Protein AF-A0A7C3ZHP3-F1 (afdb_monomer)

pLDDT: mean 88.26, std 9.59, range [58.72, 97.69]

Radius of gyration: 13.08 Å; Cα contacts (8 Å, |Δi|>4): 209; chains: 1; bounding box: 28×30×35 Å

Mean predicted aligned error: 4.43 Å

Foldseek 3Di:
DFAAEEEDEPPPVLVVFVVLVVPDPPHPAYEYEYAQVCLVVCPPPDPRYHYDHFHPVDALVVRLVSLLVRCPPPGDLEYEYEYSDDDPSNVSSNVSSCVVSNRHYWYWTQDPVGDIDTD

Nearest PDB structures (foldseek):
  8q3y-assembly1_B  TM=6.735E-01  e=1.614E-03  Thermoanaerobacter brockii subsp. finnii Ako-1
  8q41-assembly1_A  TM=5.839E-01  e=6.267E-03  Thermoanaerobacter brockii subsp. finnii Ako-1
  1yo6-assembly3_F  TM=5.600E-01  e=4.175E-01  Caenorhabditis elegans
  5dou-assembly1_A  TM=4.437E-01  e=1.100E+00  Homo sapiens
  5dou-assembly2_D  TM=4.440E-01  e=1.100E+00  Homo sapiens

Secondary structure (DSSP, 8-state):
-EEEEEE--S-GGGHHHHHHHHTSTTEEEEEEEEEHHHHGGGTTS-TTEEEEEE-TTS-HHHHHHHHHHHHTTTS-SEEEEE-SSS-HHHHHHHHHHHHHTT-EEEEEEE-TTSSEEE-

Structure (mmCIF, N/CA/C/O backbone):
data_AF-A0A7C3ZHP3-F1
#
_entry.id   AF-A0A7C3ZHP3-F1
#
loop_
_atom_site.group_PDB
_atom_site.id
_atom_site.type_symbol
_atom_site.label_atom_id
_atom_site.label_alt_id
_atom_site.label_comp_id
_atom_site.label_asym_id
_atom_site.label_entity_id
_atom_site.label_seq_id
_atom_site.pdbx_PDB_ins_code
_atom_site.Cartn_x
_atom_site.Cartn_y
_atom_site.Cartn_z
_atom_site.occupancy
_atom_site.B_iso_or_equiv
_atom_site.auth_seq_id
_atom_site.auth_comp_id
_atom_site.auth_asym_id
_atom_site.auth_atom_id
_atom_site.pdbx_PDB_model_num
ATOM 1 N N . MET A 1 1 ? -17.366 -4.506 -8.755 1.00 62.94 1 MET A N 1
ATOM 2 C CA . MET A 1 1 ? -16.046 -3.925 -9.082 1.00 62.94 1 MET A CA 1
ATOM 3 C C . MET A 1 1 ? -15.311 -3.711 -7.773 1.00 62.94 1 MET A C 1
ATOM 5 O O . MET A 1 1 ? -15.972 -3.391 -6.792 1.00 62.94 1 MET A O 1
ATOM 9 N N . ALA A 1 2 ? -14.014 -3.999 -7.732 1.00 86.50 2 ALA A N 1
ATOM 10 C CA . ALA A 1 2 ? -13.218 -3.974 -6.501 1.00 86.50 2 ALA A CA 1
ATOM 11 C C . ALA A 1 2 ? -12.333 -2.726 -6.456 1.00 86.50 2 ALA A C 1
ATOM 13 O O . ALA A 1 2 ? -12.109 -2.109 -7.495 1.00 86.50 2 ALA A O 1
ATOM 14 N N . ASP A 1 3 ? -11.824 -2.362 -5.285 1.00 95.12 3 ASP A N 1
ATOM 15 C CA . ASP A 1 3 ? -10.803 -1.319 -5.180 1.00 95.12 3 ASP A CA 1
ATOM 16 C C . ASP A 1 3 ? -9.394 -1.910 -5.345 1.00 95.12 3 ASP A C 1
ATOM 18 O O . ASP A 1 3 ? -9.167 -3.091 -5.069 1.00 95.12 3 ASP A O 1
ATOM 22 N N . LEU A 1 4 ? -8.444 -1.086 -5.788 1.00 95.50 4 LEU A N 1
ATOM 23 C CA . LEU A 1 4 ? -7.019 -1.416 -5.875 1.00 95.50 4 LEU A CA 1
ATOM 24 C C . LEU A 1 4 ? -6.231 -0.584 -4.865 1.00 95.50 4 LEU A C 1
ATOM 26 O O . LEU A 1 4 ? -6.416 0.629 -4.789 1.00 95.50 4 LEU A O 1
ATOM 30 N N . VAL A 1 5 ? -5.282 -1.207 -4.170 1.00 96.31 5 VAL A N 1
ATOM 31 C CA . VAL A 1 5 ? -4.261 -0.508 -3.382 1.00 96.31 5 VAL A CA 1
ATOM 32 C C . VAL A 1 5 ? -2.878 -0.915 -3.879 1.00 96.31 5 VAL A C 1
ATOM 34 O O . VAL A 1 5 ? -2.559 -2.101 -3.962 1.00 96.31 5 VAL A O 1
ATOM 37 N N . ALA A 1 6 ? -2.036 0.055 -4.221 1.00 93.94 6 ALA A N 1
ATOM 38 C CA . ALA A 1 6 ? -0.683 -0.226 -4.693 1.00 93.94 6 ALA A CA 1
ATOM 39 C C . ALA A 1 6 ? 0.298 0.870 -4.277 1.00 93.94 6 ALA A C 1
ATOM 41 O O . ALA A 1 6 ? -0.090 2.020 -4.080 1.00 93.94 6 ALA A O 1
ATOM 42 N N . PHE A 1 7 ? 1.579 0.520 -4.170 1.00 90.88 7 PHE A N 1
ATOM 43 C CA . PHE A 1 7 ? 2.639 1.512 -3.997 1.00 90.88 7 PHE A CA 1
ATOM 44 C C . PHE A 1 7 ? 3.133 2.028 -5.340 1.00 90.88 7 PHE A C 1
ATOM 46 O O . PHE A 1 7 ? 3.256 1.263 -6.288 1.00 90.88 7 PHE A O 1
ATOM 53 N N . LEU A 1 8 ? 3.496 3.305 -5.388 1.00 87.56 8 LEU A N 1
ATOM 54 C CA . LEU A 1 8 ? 4.275 3.935 -6.445 1.00 87.56 8 LEU A CA 1
ATOM 55 C C . LEU A 1 8 ? 5.529 4.539 -5.804 1.00 87.56 8 LEU A C 1
ATOM 57 O O . LEU A 1 8 ? 5.519 5.677 -5.332 1.00 87.56 8 LEU A O 1
ATOM 61 N N . SER A 1 9 ? 6.607 3.759 -5.770 1.00 81.62 9 SER A N 1
ATOM 62 C CA . SER A 1 9 ? 7.881 4.183 -5.179 1.00 81.62 9 SER A CA 1
ATOM 63 C C . SER A 1 9 ? 8.882 4.636 -6.256 1.00 81.62 9 SER A C 1
ATOM 65 O O . SER A 1 9 ? 8.563 4.751 -7.443 1.00 81.62 9 SER A O 1
ATOM 67 N N . SER A 1 10 ? 10.119 4.927 -5.858 1.00 74.75 10 SER A N 1
ATOM 68 C CA . SER A 1 10 ? 11.145 5.572 -6.697 1.00 74.75 10 SER A CA 1
ATOM 69 C C . SER A 1 10 ? 11.690 4.710 -7.850 1.00 74.75 10 SER A C 1
ATOM 71 O O . SER A 1 10 ? 12.358 5.227 -8.752 1.00 74.75 10 SER A O 1
ATOM 73 N N . GLY A 1 11 ? 11.397 3.407 -7.862 1.00 78.31 11 GLY A N 1
ATOM 74 C CA . GLY A 1 11 ? 11.865 2.470 -8.883 1.00 78.31 11 GLY A CA 1
ATOM 75 C C .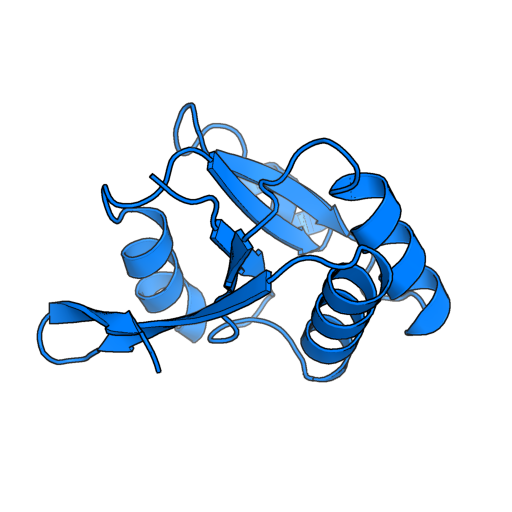 GLY A 1 11 ? 11.222 2.709 -10.250 1.00 78.31 11 GLY A C 1
ATOM 76 O O . GLY A 1 11 ? 10.224 2.077 -10.579 1.00 78.31 11 GLY A O 1
ATOM 77 N N . LYS A 1 12 ? 11.821 3.564 -11.088 1.00 71.88 12 LYS A N 1
ATOM 78 C CA . LYS A 1 12 ? 11.286 3.953 -12.413 1.00 71.88 12 LYS A CA 1
ATOM 79 C C . LYS A 1 12 ? 10.916 2.773 -13.326 1.00 71.88 12 LYS A C 1
ATOM 81 O O . LYS A 1 12 ? 9.946 2.866 -14.071 1.00 71.88 12 LYS A O 1
ATOM 86 N N . GLY A 1 13 ? 11.645 1.654 -13.245 1.00 81.19 13 GLY A N 1
ATOM 87 C CA . GLY A 1 13 ? 11.351 0.437 -14.019 1.00 81.19 13 GLY A CA 1
ATOM 88 C C . GLY A 1 13 ? 10.028 -0.249 -13.645 1.00 81.19 13 GLY A C 1
ATOM 89 O O . GLY A 1 13 ? 9.485 -1.012 -14.435 1.00 81.19 13 GLY A O 1
ATOM 90 N N . THR A 1 14 ? 9.479 0.058 -12.468 1.00 83.75 14 THR A N 1
ATOM 91 C CA . THR A 1 14 ? 8.228 -0.524 -11.949 1.00 83.75 14 THR A CA 1
ATOM 92 C C . THR A 1 14 ? 6.989 0.292 -12.317 1.00 83.75 14 THR A C 1
ATOM 94 O O . THR A 1 14 ? 5.868 -0.179 -12.155 1.00 83.75 14 THR A O 1
ATOM 97 N N . TRP A 1 15 ? 7.163 1.505 -12.849 1.00 84.75 15 TRP A N 1
ATOM 98 C CA . TRP A 1 15 ? 6.042 2.406 -13.113 1.00 84.75 15 TRP A CA 1
ATOM 99 C C . TRP A 1 15 ? 5.208 1.949 -14.298 1.00 84.75 15 TRP A C 1
ATOM 101 O O . TRP A 1 15 ? 3.995 1.855 -14.183 1.00 84.75 15 TRP A O 1
ATOM 111 N N . ALA A 1 16 ? 5.846 1.627 -15.424 1.00 85.12 16 ALA A N 1
ATOM 112 C CA . ALA A 1 16 ? 5.139 1.142 -16.604 1.00 85.12 16 ALA A CA 1
ATOM 113 C C . ALA A 1 16 ? 4.265 -0.097 -16.308 1.00 85.12 16 ALA A C 1
ATOM 115 O O . ALA A 1 16 ? 3.085 -0.068 -16.658 1.00 85.12 16 ALA A O 1
ATOM 116 N N . PRO A 1 17 ? 4.763 -1.163 -15.642 1.00 86.50 17 PRO A N 1
ATOM 117 C CA . PRO A 1 17 ? 3.914 -2.303 -15.301 1.00 86.50 17 PRO A CA 1
ATOM 118 C C . PRO A 1 17 ? 2.833 -1.958 -14.267 1.00 86.50 17 PRO A C 1
ATOM 120 O O . PRO A 1 17 ? 1.709 -2.434 -14.406 1.00 86.50 17 PRO A O 1
ATOM 123 N N . LEU A 1 18 ? 3.118 -1.100 -13.281 1.00 88.81 18 LEU A N 1
ATOM 124 C CA . LEU A 1 18 ? 2.109 -0.651 -12.318 1.00 88.81 18 LEU A CA 1
ATOM 125 C C . LEU A 1 18 ? 0.981 0.142 -12.990 1.00 88.81 18 LEU A C 1
ATOM 127 O O . LEU A 1 18 ? -0.189 -0.102 -12.711 1.00 88.81 18 LEU A O 1
ATOM 131 N N . MET A 1 19 ? 1.311 1.060 -13.900 1.00 87.69 19 MET A N 1
ATOM 132 C CA . MET A 1 19 ? 0.313 1.868 -14.603 1.00 87.69 19 MET A CA 1
ATOM 133 C C . MET A 1 19 ? -0.639 1.000 -15.426 1.00 87.69 19 MET A C 1
ATOM 135 O O . MET A 1 19 ? -1.837 1.256 -15.417 1.00 87.69 19 MET A O 1
ATOM 139 N N . LYS A 1 20 ? -0.153 -0.091 -16.033 1.00 88.75 20 LYS A N 1
ATOM 140 C CA . LYS A 1 20 ? -1.027 -1.060 -16.714 1.00 88.75 20 LYS A CA 1
ATOM 141 C C . LYS A 1 20 ? -2.027 -1.727 -15.763 1.00 88.75 20 LYS A C 1
ATOM 143 O O . LYS A 1 20 ? -3.165 -1.970 -16.151 1.00 88.75 20 LYS A O 1
ATOM 148 N N . VAL A 1 21 ? -1.622 -2.010 -14.520 1.00 90.31 21 VAL A N 1
ATOM 149 C CA . VAL A 1 21 ? -2.534 -2.525 -13.484 1.00 90.31 21 VAL A CA 1
ATOM 150 C C . VAL A 1 21 ? -3.559 -1.455 -13.108 1.00 90.31 21 VAL A C 1
ATOM 152 O O . VAL A 1 21 ? -4.751 -1.745 -13.101 1.00 90.31 21 VAL A O 1
ATOM 155 N N . VAL A 1 22 ? -3.114 -0.223 -12.846 1.00 89.38 22 VAL A N 1
ATOM 156 C CA . VAL A 1 22 ? -3.961 0.922 -12.459 1.00 89.38 22 VAL A CA 1
ATOM 157 C C . VAL A 1 22 ? -4.991 1.275 -13.533 1.00 89.38 22 VAL A C 1
ATOM 159 O O . VAL A 1 22 ? -6.126 1.618 -13.216 1.00 89.38 22 VAL A O 1
ATOM 162 N N . GLU A 1 23 ? -4.609 1.200 -14.805 1.00 87.75 23 GLU A N 1
ATOM 163 C CA . GLU A 1 23 ? -5.463 1.574 -15.933 1.00 87.75 23 GLU A CA 1
ATOM 164 C C . GLU A 1 23 ? -6.493 0.507 -16.315 1.00 87.75 23 GLU A C 1
ATOM 166 O O . GLU A 1 23 ? -7.371 0.796 -17.132 1.00 87.75 23 GLU A O 1
ATOM 171 N N . SER A 1 24 ? -6.419 -0.685 -15.714 1.00 86.12 24 SER A N 1
ATOM 172 C CA . SER A 1 24 ? -7.399 -1.748 -15.921 1.00 86.12 24 SER A CA 1
ATOM 173 C C . SER A 1 24 ? -8.816 -1.282 -15.543 1.00 86.12 24 SER A C 1
ATOM 175 O O . SER A 1 24 ? -9.002 -0.674 -14.486 1.00 86.12 24 SER A O 1
ATOM 177 N N . PRO A 1 25 ? -9.847 -1.601 -16.348 1.00 82.31 25 PRO A N 1
ATOM 178 C CA . PRO A 1 25 ? -11.232 -1.215 -16.069 1.00 82.31 25 PRO A CA 1
ATOM 179 C C . PRO A 1 25 ? -11.866 -1.980 -14.891 1.00 82.31 25 PRO A C 1
ATOM 181 O O . PRO A 1 25 ? -13.024 -1.742 -14.564 1.00 82.31 25 PRO A O 1
ATOM 184 N N . SER A 1 26 ? -11.139 -2.904 -14.254 1.00 85.00 26 SER A N 1
ATOM 185 C CA . SER A 1 26 ? -11.642 -3.736 -13.150 1.00 85.00 26 SER A CA 1
ATOM 186 C C . SER A 1 26 ? -11.867 -2.980 -11.830 1.00 85.00 26 SER A C 1
ATOM 188 O O . SER A 1 26 ? -12.498 -3.530 -10.917 1.00 85.00 26 SER A O 1
ATOM 190 N N . TRP A 1 27 ? -11.349 -1.750 -11.714 1.00 90.62 27 TRP A N 1
ATOM 191 C CA . TRP A 1 27 ? -11.274 -1.011 -10.453 1.00 90.62 27 TRP A CA 1
ATOM 192 C C . TRP A 1 27 ? -12.357 0.053 -10.303 1.00 90.62 27 TRP A C 1
ATOM 194 O O . TRP A 1 27 ? -12.512 0.912 -11.169 1.00 90.62 27 TRP A O 1
ATOM 204 N N . ASN A 1 28 ? -13.045 0.044 -9.158 1.00 92.00 28 ASN A N 1
ATOM 205 C CA . ASN A 1 28 ? -13.913 1.150 -8.753 1.00 92.00 28 ASN A CA 1
ATOM 206 C C . ASN A 1 28 ? -13.056 2.350 -8.357 1.00 92.00 28 ASN A C 1
ATOM 208 O O . ASN A 1 28 ? -13.096 3.371 -9.039 1.00 92.00 28 ASN A O 1
ATOM 212 N N . ASN A 1 29 ? -12.235 2.194 -7.318 1.00 93.44 29 ASN A N 1
ATOM 213 C CA . ASN A 1 29 ? -11.264 3.191 -6.889 1.00 93.44 29 ASN A CA 1
ATOM 214 C C . ASN A 1 29 ? -9.853 2.601 -6.898 1.00 93.44 29 ASN A C 1
ATOM 216 O O . ASN A 1 29 ? -9.651 1.408 -6.659 1.00 93.44 29 ASN A O 1
ATOM 220 N N . VAL A 1 30 ? -8.864 3.453 -7.139 1.00 93.81 30 VAL A N 1
ATOM 221 C CA . VAL A 1 30 ? -7.447 3.110 -7.044 1.00 93.81 30 VAL A CA 1
ATOM 222 C C . VAL A 1 30 ? -6.797 4.001 -5.996 1.00 93.81 30 VAL A C 1
ATOM 224 O O . VAL A 1 30 ? -6.824 5.222 -6.117 1.00 93.81 30 VAL A O 1
ATOM 227 N N . PHE A 1 31 ? -6.159 3.397 -5.000 1.00 94.75 31 PHE A N 1
ATOM 228 C CA . PHE A 1 31 ? -5.395 4.079 -3.963 1.00 94.75 31 PHE A CA 1
ATOM 229 C C . PHE A 1 31 ? -3.899 3.845 -4.193 1.00 94.75 31 PHE A C 1
ATOM 231 O O . PHE A 1 31 ? -3.375 2.760 -3.935 1.00 94.75 31 PHE A O 1
ATOM 238 N N . LEU A 1 32 ? -3.212 4.869 -4.700 1.00 92.88 32 LEU A N 1
ATOM 239 C CA . LEU A 1 32 ? -1.771 4.839 -4.948 1.00 92.88 32 LEU A CA 1
ATOM 240 C C . LEU A 1 32 ? -1.022 5.455 -3.771 1.00 92.88 32 LEU A C 1
ATOM 242 O O . LEU A 1 32 ? -1.039 6.670 -3.591 1.00 92.88 32 LEU A O 1
ATOM 246 N N . LEU A 1 33 ? -0.342 4.623 -2.990 1.00 92.62 33 LEU A N 1
ATOM 247 C CA . LEU A 1 33 ? 0.542 5.069 -1.919 1.00 92.62 33 LEU A CA 1
ATOM 248 C C . LEU A 1 33 ? 1.875 5.507 -2.529 1.00 92.62 33 LEU A C 1
ATOM 250 O O . LEU A 1 33 ? 2.540 4.710 -3.187 1.00 92.62 33 LEU A O 1
ATOM 254 N N . ALA A 1 34 ? 2.278 6.756 -2.332 1.00 89.75 34 ALA A N 1
ATOM 255 C CA . ALA A 1 34 ? 3.516 7.274 -2.909 1.00 89.75 34 ALA A CA 1
ATOM 256 C C . ALA A 1 34 ? 4.271 8.146 -1.904 1.00 89.75 34 ALA A C 1
ATOM 258 O O . ALA A 1 34 ? 3.626 8.898 -1.166 1.00 89.75 34 ALA A O 1
ATOM 259 N N . PRO A 1 35 ? 5.617 8.132 -1.894 1.00 86.31 35 PRO A N 1
ATOM 260 C CA . PRO A 1 35 ? 6.389 9.081 -1.104 1.00 86.31 35 PRO A CA 1
ATOM 261 C C . PRO A 1 35 ? 5.905 10.511 -1.354 1.00 86.31 35 PRO A C 1
ATOM 263 O O . PRO A 1 35 ? 5.614 10.884 -2.494 1.00 86.31 35 PRO A O 1
ATOM 266 N N . THR A 1 36 ? 5.816 11.324 -0.302 1.00 79.00 36 THR A N 1
ATOM 267 C CA . THR A 1 36 ? 5.188 12.663 -0.349 1.00 79.00 36 THR A CA 1
ATOM 268 C C . THR A 1 36 ? 5.693 13.545 -1.504 1.00 79.00 36 THR A C 1
ATOM 270 O O . THR A 1 36 ? 4.902 14.214 -2.170 1.00 79.00 36 THR A O 1
ATOM 273 N N . PHE A 1 37 ? 6.995 13.500 -1.806 1.00 72.12 37 PHE A N 1
ATOM 274 C CA . PHE A 1 37 ? 7.603 14.230 -2.929 1.00 72.12 37 PHE A CA 1
ATOM 275 C C . PHE A 1 37 ? 7.072 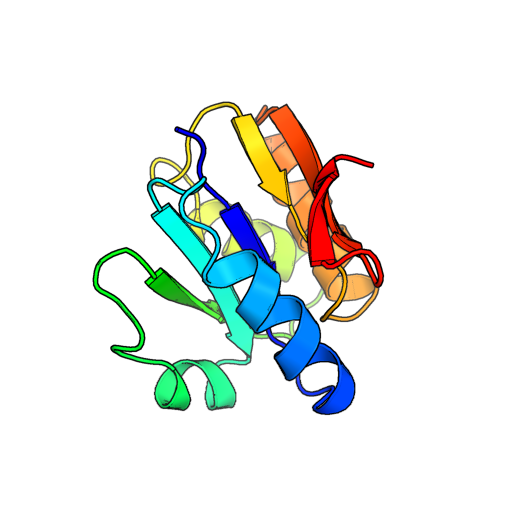13.792 -4.307 1.00 72.12 37 PHE A C 1
ATOM 277 O O . PHE A 1 37 ? 7.014 14.576 -5.255 1.00 72.12 37 PHE A O 1
ATOM 284 N N . PHE A 1 38 ? 6.697 12.522 -4.425 1.00 69.38 38 PHE A N 1
ATOM 285 C CA . PHE A 1 38 ? 6.223 11.898 -5.652 1.00 69.38 38 PHE A CA 1
ATOM 286 C C . PHE A 1 38 ? 4.719 12.057 -5.850 1.00 69.38 38 PHE A C 1
ATOM 288 O O . PHE A 1 38 ? 4.279 12.281 -6.977 1.00 69.38 38 PHE A O 1
ATOM 295 N N . ALA A 1 39 ? 3.944 12.015 -4.765 1.00 68.50 39 ALA A N 1
ATOM 296 C CA . ALA A 1 39 ? 2.487 12.101 -4.803 1.00 68.50 39 ALA A CA 1
ATOM 297 C C . ALA A 1 39 ? 1.969 13.347 -5.549 1.00 68.50 39 ALA A C 1
ATOM 299 O O . ALA A 1 39 ? 0.983 13.275 -6.279 1.00 68.50 39 ALA A O 1
ATOM 300 N N . GLN A 1 40 ? 2.678 14.474 -5.436 1.00 65.25 40 GLN A N 1
ATOM 301 C CA . GLN A 1 40 ? 2.316 15.734 -6.098 1.00 65.25 40 GLN A CA 1
ATOM 302 C C . GLN A 1 40 ? 2.369 15.657 -7.633 1.00 65.25 40 GLN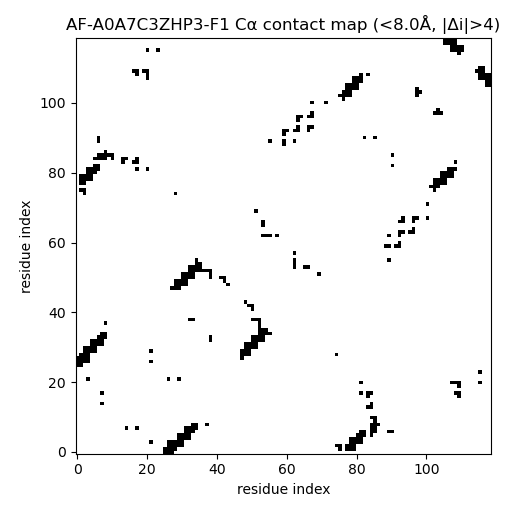 A C 1
ATOM 304 O O . GLN A 1 40 ? 1.648 16.387 -8.306 1.00 65.25 40 GLN A O 1
ATOM 309 N N . LYS A 1 41 ? 3.186 14.761 -8.204 1.00 67.81 41 LYS A N 1
ATOM 310 C CA . LYS A 1 4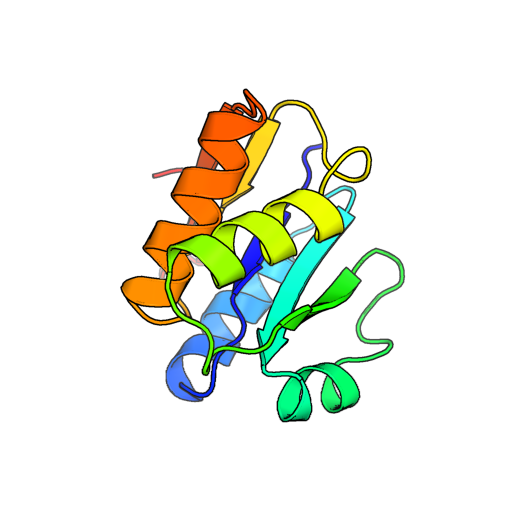1 ? 3.356 14.629 -9.663 1.00 67.81 41 LYS A CA 1
ATOM 311 C C . LYS A 1 41 ? 2.266 13.798 -10.338 1.00 67.81 41 LYS A C 1
ATOM 313 O O . LYS A 1 41 ? 2.135 13.859 -11.554 1.00 67.81 41 LYS A O 1
ATOM 318 N N . PHE A 1 42 ? 1.512 13.025 -9.557 1.00 67.62 42 PHE A N 1
ATOM 319 C CA . PHE A 1 42 ? 0.471 12.111 -10.040 1.00 67.62 42 PHE A CA 1
ATOM 320 C C . PHE A 1 42 ? -0.937 12.571 -9.640 1.00 67.62 42 PHE A C 1
ATOM 322 O O . PHE A 1 42 ? -1.903 11.814 -9.732 1.00 67.62 42 PHE A O 1
ATOM 329 N N . GLN A 1 43 ? -1.077 13.826 -9.212 1.00 60.00 43 GLN A N 1
ATOM 330 C CA . GLN A 1 43 ? -2.389 14.428 -9.018 1.00 60.00 43 GLN A CA 1
ATOM 331 C C . GLN A 1 43 ? -3.080 14.570 -10.386 1.00 60.00 43 GLN A C 1
ATOM 333 O O . GLN A 1 43 ? -2.485 15.082 -11.331 1.00 60.00 43 GLN A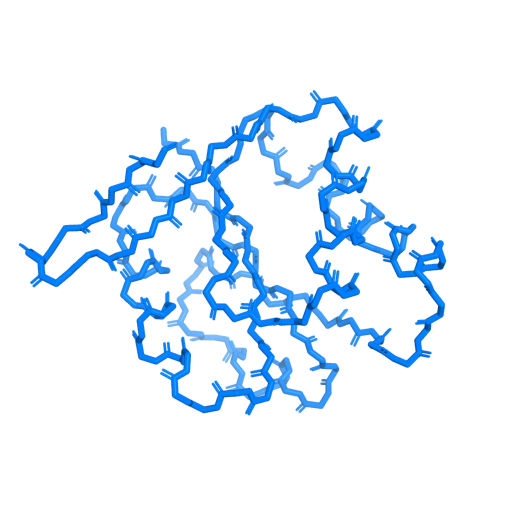 O 1
ATOM 338 N N . ASN A 1 44 ? -4.339 14.126 -10.480 1.00 58.72 44 ASN A N 1
ATOM 339 C CA . ASN A 1 44 ? -5.219 14.237 -11.658 1.00 58.72 44 ASN A CA 1
ATOM 340 C C . ASN A 1 44 ? -4.977 13.257 -12.827 1.00 58.72 44 ASN A C 1
ATOM 342 O O . ASN A 1 44 ? -5.355 13.565 -13.954 1.00 58.72 44 ASN A O 1
ATOM 346 N N . VAL A 1 45 ? -4.406 12.066 -12.595 1.00 62.12 45 VAL A N 1
ATOM 347 C CA . VAL A 1 45 ? -4.230 11.063 -13.674 1.00 62.12 45 VAL A CA 1
ATOM 348 C C . VAL A 1 45 ? -5.581 10.535 -14.196 1.00 62.12 45 VAL A C 1
ATOM 350 O O . VAL A 1 45 ? -5.768 10.444 -15.407 1.00 62.12 45 VAL A O 1
ATOM 353 N N . LYS A 1 46 ? -6.539 10.226 -13.303 1.00 68.69 46 LYS A N 1
ATOM 354 C CA . LYS A 1 46 ? -7.941 9.851 -13.602 1.00 68.69 46 LYS A CA 1
ATOM 355 C C . LYS A 1 46 ? -8.852 10.186 -12.409 1.00 68.69 46 LYS A C 1
ATOM 357 O O . LYS A 1 46 ? -8.365 10.316 -11.291 1.00 68.69 46 LYS A O 1
ATOM 362 N N . GLN A 1 47 ? -10.169 10.287 -12.632 1.00 72.56 47 GLN A N 1
ATOM 363 C CA . GLN A 1 47 ? -11.147 10.645 -11.585 1.00 72.56 47 GLN A CA 1
ATOM 364 C C . GLN A 1 47 ? -11.208 9.653 -10.411 1.00 72.56 47 GLN A C 1
ATOM 366 O O . GLN A 1 47 ? -11.483 10.071 -9.292 1.00 72.56 47 GLN A O 1
ATOM 371 N N . ASN A 1 48 ? -10.938 8.367 -10.645 1.00 87.38 48 ASN A N 1
ATOM 372 C CA . ASN A 1 48 ? -11.005 7.320 -9.625 1.00 87.38 48 ASN A CA 1
ATOM 373 C C . ASN A 1 48 ? -9.635 6.934 -9.038 1.00 87.38 48 ASN A C 1
ATOM 375 O O . ASN A 1 48 ? -9.514 5.899 -8.385 1.00 87.38 48 ASN A O 1
ATOM 379 N N . VAL A 1 49 ? -8.594 7.733 -9.298 1.00 89.62 49 VAL A N 1
ATOM 380 C CA . VAL A 1 49 ? -7.241 7.497 -8.781 1.00 89.62 49 VAL A CA 1
ATOM 381 C C . VAL A 1 49 ? -6.950 8.488 -7.660 1.00 89.62 49 VAL A C 1
ATOM 383 O O . VAL A 1 49 ? -6.842 9.695 -7.873 1.00 89.62 49 VAL A O 1
ATOM 386 N N . HIS A 1 50 ? -6.776 7.953 -6.459 1.00 90.31 50 HIS A N 1
ATOM 387 C CA . HIS A 1 50 ? -6.468 8.682 -5.240 1.00 90.31 50 HIS A CA 1
ATOM 388 C C . HIS A 1 50 ? -5.011 8.436 -4.865 1.00 90.31 50 HIS A C 1
ATOM 390 O O . HIS A 1 50 ? -4.638 7.349 -4.426 1.00 90.31 50 HIS A O 1
ATOM 396 N N . VAL A 1 51 ? -4.174 9.457 -5.028 1.00 89.94 51 VAL A N 1
ATOM 397 C CA . VAL A 1 51 ? -2.772 9.380 -4.615 1.00 89.94 51 VAL A CA 1
ATOM 398 C C . VAL A 1 51 ? -2.663 9.789 -3.150 1.00 89.94 51 VAL A C 1
ATOM 400 O O . VAL A 1 51 ? -3.008 10.913 -2.784 1.00 89.94 51 VAL A O 1
ATOM 403 N N . ILE A 1 52 ? -2.196 8.868 -2.314 1.00 91.06 52 ILE A N 1
ATOM 404 C CA . ILE A 1 52 ? -2.028 9.056 -0.875 1.00 91.06 52 ILE A CA 1
ATOM 405 C C . ILE A 1 52 ? -0.536 9.265 -0.595 1.00 91.06 52 ILE A C 1
ATOM 407 O O . ILE A 1 52 ? 0.256 8.336 -0.783 1.00 91.06 52 ILE A O 1
ATOM 411 N N . PRO A 1 53 ? -0.131 10.468 -0.153 1.00 90.25 53 PRO A N 1
ATOM 412 C CA . PRO A 1 53 ? 1.240 10.707 0.258 1.00 90.25 53 PRO A CA 1
ATOM 413 C C . PRO A 1 53 ? 1.555 9.918 1.529 1.00 90.25 53 PRO A C 1
ATOM 415 O O . PRO A 1 53 ? 0.779 9.918 2.484 1.00 90.25 53 PRO A O 1
ATOM 418 N N . ILE A 1 54 ? 2.719 9.284 1.541 1.00 90.50 54 ILE A N 1
ATOM 419 C CA . ILE A 1 54 ? 3.275 8.581 2.696 1.00 90.50 54 ILE A CA 1
ATOM 420 C C . ILE A 1 54 ? 4.678 9.110 3.006 1.00 90.50 54 ILE A C 1
ATOM 422 O O . ILE A 1 54 ? 5.389 9.607 2.124 1.00 90.50 54 ILE A O 1
ATOM 426 N N . ASP A 1 55 ? 5.062 9.022 4.275 1.00 90.00 55 ASP A N 1
ATOM 427 C CA . ASP A 1 55 ? 6.425 9.281 4.731 1.00 90.00 55 ASP A CA 1
ATOM 428 C C . ASP A 1 55 ? 7.143 7.946 4.940 1.00 90.00 55 ASP A C 1
ATOM 430 O O . ASP A 1 55 ? 6.985 7.271 5.960 1.00 90.00 55 ASP A O 1
ATOM 434 N N . ASP A 1 56 ? 7.919 7.553 3.937 1.00 86.06 56 ASP A N 1
ATOM 435 C CA . ASP A 1 56 ? 8.681 6.311 3.905 1.00 86.06 56 ASP A CA 1
ATOM 436 C C . ASP A 1 56 ? 9.919 6.340 4.815 1.00 86.06 56 ASP A C 1
ATOM 438 O O . ASP A 1 56 ? 10.566 5.306 4.991 1.00 86.06 56 ASP A O 1
ATOM 442 N N . ASN A 1 57 ? 10.228 7.468 5.465 1.00 90.50 57 ASN A N 1
ATOM 443 C CA . ASN A 1 57 ? 11.300 7.556 6.462 1.00 90.50 57 ASN A CA 1
ATOM 444 C C . ASN A 1 57 ? 10.866 7.053 7.839 1.00 90.50 57 ASN A C 1
ATOM 446 O O . ASN A 1 57 ? 11.718 6.726 8.669 1.00 90.50 57 ASN A O 1
ATOM 450 N N . LYS A 1 58 ? 9.555 6.947 8.081 1.00 93.81 58 LYS A N 1
ATOM 451 C CA . LYS A 1 58 ? 9.023 6.430 9.341 1.00 93.81 58 LYS A CA 1
ATOM 452 C C . LYS A 1 58 ? 9.407 4.967 9.561 1.00 93.81 58 LYS A C 1
ATOM 454 O O . LYS A 1 58 ? 9.693 4.201 8.625 1.00 93.81 58 LYS A O 1
ATOM 459 N N . ASP A 1 59 ? 9.414 4.580 10.833 1.00 95.56 59 ASP A N 1
ATOM 460 C CA . ASP A 1 59 ? 9.509 3.179 11.216 1.00 95.56 59 ASP A CA 1
ATOM 461 C C . ASP A 1 59 ? 8.260 2.409 10.751 1.00 95.56 59 ASP A C 1
ATOM 463 O O . ASP A 1 59 ? 7.212 2.984 10.452 1.00 95.56 59 ASP A O 1
ATOM 467 N N . ILE A 1 60 ? 8.375 1.083 10.682 1.00 95.75 60 ILE A N 1
ATOM 468 C CA . ILE A 1 60 ? 7.325 0.227 10.126 1.00 95.75 60 ILE A CA 1
ATOM 469 C C . ILE A 1 60 ? 5.996 0.309 10.893 1.00 95.75 60 ILE A C 1
ATOM 471 O O . ILE A 1 60 ? 4.938 0.212 10.271 1.00 95.75 60 ILE A O 1
ATOM 475 N N . ALA A 1 61 ? 6.018 0.505 12.216 1.00 96.69 61 ALA A N 1
ATOM 476 C CA . ALA A 1 61 ? 4.802 0.562 13.021 1.00 96.69 61 ALA A CA 1
ATOM 477 C C . ALA A 1 61 ? 4.060 1.882 12.782 1.00 96.69 61 ALA A C 1
ATOM 479 O O . ALA A 1 61 ? 2.851 1.864 12.535 1.00 96.69 61 ALA A O 1
ATOM 480 N N . SER A 1 62 ? 4.791 2.998 12.765 1.00 97.31 62 SER A N 1
ATOM 481 C CA . SER A 1 62 ? 4.238 4.313 12.425 1.00 97.31 62 SER A CA 1
ATOM 482 C C . SER A 1 62 ? 3.714 4.355 10.987 1.00 97.31 62 SER A C 1
ATOM 484 O O . SER A 1 62 ? 2.594 4.806 10.757 1.00 97.31 62 SER A O 1
ATOM 486 N N . LEU A 1 63 ? 4.467 3.805 10.026 1.00 96.12 63 LEU A N 1
ATOM 487 C CA . LEU A 1 63 ? 4.036 3.719 8.626 1.00 96.12 63 LEU A CA 1
ATOM 488 C C . LEU A 1 63 ? 2.761 2.872 8.472 1.00 96.12 63 LEU A C 1
ATOM 490 O O . LEU A 1 63 ? 1.856 3.243 7.730 1.00 96.12 63 LEU A O 1
ATOM 494 N N . THR A 1 64 ? 2.659 1.759 9.204 1.00 97.38 64 THR A N 1
ATOM 495 C CA . THR A 1 64 ? 1.451 0.917 9.220 1.00 97.38 64 THR A CA 1
ATOM 496 C C . THR A 1 64 ? 0.234 1.707 9.703 1.00 97.38 64 THR A C 1
ATOM 498 O O . THR A 1 64 ? -0.831 1.625 9.093 1.00 97.38 64 THR A O 1
ATOM 501 N N . LEU A 1 65 ? 0.383 2.476 10.787 1.00 97.69 65 LEU A N 1
ATOM 502 C CA . LEU A 1 65 ? -0.704 3.279 11.348 1.00 97.69 65 LEU A CA 1
ATOM 503 C C . LEU A 1 65 ? -1.143 4.389 10.384 1.00 97.69 65 LEU A C 1
ATOM 505 O O . LEU A 1 65 ? -2.339 4.609 10.208 1.00 97.69 65 LEU A O 1
ATOM 509 N N . ASP A 1 66 ? -0.191 5.049 9.727 1.00 95.94 66 ASP A N 1
ATOM 510 C CA . ASP A 1 66 ? -0.485 6.072 8.723 1.00 95.94 66 ASP A CA 1
ATOM 511 C C . ASP A 1 66 ? -1.275 5.495 7.543 1.00 95.94 66 ASP A C 1
ATOM 513 O O . ASP A 1 66 ? -2.300 6.058 7.156 1.00 95.94 66 ASP A O 1
ATOM 517 N N . ILE A 1 67 ? -0.839 4.350 7.002 1.00 96.38 67 ILE A N 1
ATOM 518 C CA . ILE A 1 67 ? -1.536 3.665 5.903 1.00 96.38 67 ILE A CA 1
ATOM 519 C C . ILE A 1 67 ? -2.941 3.247 6.341 1.00 96.38 67 ILE A C 1
ATOM 521 O O . ILE A 1 67 ? -3.905 3.469 5.606 1.00 96.38 67 ILE A O 1
ATOM 525 N N . GLN A 1 68 ? -3.073 2.687 7.546 1.00 96.56 68 GLN A N 1
ATOM 526 C CA . GLN A 1 68 ? -4.365 2.314 8.111 1.00 96.56 68 GLN A CA 1
ATOM 527 C C . GLN A 1 68 ? -5.298 3.528 8.179 1.00 96.56 68 GLN A C 1
ATOM 529 O O . GLN A 1 68 ? -6.384 3.493 7.609 1.00 96.56 68 GLN A O 1
ATOM 534 N N . ASN A 1 69 ? -4.862 4.626 8.796 1.00 96.25 69 ASN A N 1
ATOM 535 C CA . ASN A 1 69 ? -5.664 5.844 8.921 1.00 96.25 69 ASN A CA 1
ATOM 536 C C . ASN A 1 69 ? -6.020 6.451 7.558 1.00 96.25 69 ASN A C 1
ATOM 538 O O . ASN A 1 69 ? -7.112 6.990 7.377 1.00 96.25 69 ASN A O 1
ATOM 542 N N . ALA A 1 70 ? -5.112 6.361 6.585 1.00 94.88 70 ALA A N 1
ATOM 543 C CA . ALA A 1 70 ? -5.334 6.901 5.254 1.00 94.88 70 ALA A CA 1
ATOM 544 C C . ALA A 1 70 ? -6.384 6.116 4.455 1.00 94.88 70 ALA A C 1
ATOM 546 O O . ALA A 1 70 ? -7.085 6.734 3.648 1.00 94.88 70 ALA A O 1
ATOM 547 N N . LEU A 1 71 ? -6.496 4.800 4.672 1.00 96.06 71 LEU A N 1
ATOM 548 C CA . LEU A 1 71 ? -7.402 3.901 3.945 1.00 96.06 71 LEU A CA 1
ATOM 549 C C . LEU A 1 71 ? -8.698 3.581 4.705 1.00 96.06 71 LEU A C 1
ATOM 551 O O . LEU A 1 71 ? -9.687 3.199 4.076 1.00 96.06 71 LEU A O 1
ATOM 555 N N . GLN A 1 72 ? -8.721 3.748 6.030 1.00 94.06 72 GLN A N 1
ATOM 556 C CA . GLN A 1 72 ? -9.861 3.404 6.880 1.00 94.06 72 GLN A CA 1
ATOM 557 C C . GLN A 1 72 ? -11.152 4.063 6.373 1.00 94.06 72 GLN A C 1
ATOM 559 O O . GLN A 1 72 ? -11.243 5.284 6.245 1.00 94.06 72 GLN A O 1
ATOM 564 N N . GLY A 1 73 ? -12.161 3.237 6.085 1.00 92.56 73 GLY A N 1
ATOM 565 C CA . GLY A 1 73 ? -13.469 3.693 5.605 1.00 92.56 73 GLY A CA 1
ATOM 566 C C . GLY A 1 73 ? -13.501 4.188 4.153 1.00 92.56 73 GLY A C 1
ATOM 567 O O . GLY A 1 73 ? -14.548 4.657 3.717 1.00 92.56 73 GLY A O 1
ATOM 568 N N . 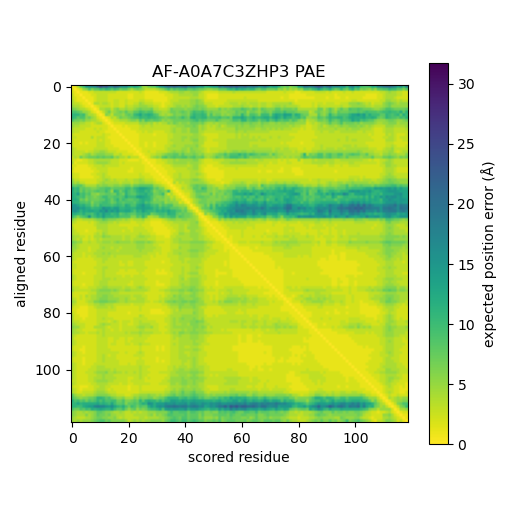LYS A 1 74 ? -12.390 4.093 3.407 1.00 94.00 74 LYS A N 1
ATOM 569 C CA . LYS A 1 74 ? -12.316 4.484 1.986 1.00 94.00 74 LYS A CA 1
ATOM 570 C C . LYS A 1 74 ? -12.276 3.301 1.026 1.00 94.00 74 LYS A C 1
ATOM 572 O O . LYS A 1 74 ? -12.701 3.449 -0.111 1.00 94.00 74 LYS A O 1
ATOM 577 N N . VAL A 1 75 ? -11.746 2.167 1.475 1.00 94.25 75 VAL A N 1
ATOM 578 C CA . VAL A 1 75 ? -11.605 0.941 0.680 1.00 94.25 75 VAL A CA 1
ATOM 579 C C . VAL A 1 75 ? -12.724 -0.056 0.979 1.00 94.25 75 VAL A C 1
ATOM 581 O O . VAL A 1 75 ? -13.242 -0.103 2.098 1.00 94.25 75 VAL A O 1
ATOM 584 N N . SER A 1 76 ? -13.074 -0.877 -0.010 1.00 92.62 76 SER A N 1
ATOM 585 C CA . SER A 1 76 ? -13.976 -2.020 0.153 1.00 92.62 76 SER A CA 1
ATOM 586 C C . SER A 1 76 ? -13.440 -3.086 1.122 1.00 92.62 76 SER A C 1
ATOM 588 O O . SER A 1 76 ? -12.253 -3.145 1.435 1.00 92.62 76 SER A O 1
ATOM 590 N N . SER A 1 77 ? -14.326 -3.985 1.570 1.00 92.56 77 SER A N 1
ATOM 591 C CA . SER A 1 77 ? -13.982 -5.131 2.432 1.00 92.56 77 SER A CA 1
ATOM 592 C C . SER A 1 77 ? -13.034 -6.138 1.777 1.00 92.56 77 SER A C 1
ATOM 594 O O . SER A 1 77 ? -12.491 -7.002 2.457 1.00 92.56 77 SER A O 1
ATOM 596 N N . GLU A 1 78 ? -12.852 -6.043 0.464 1.00 93.62 78 GLU A N 1
ATOM 597 C CA . GLU A 1 78 ? -11.932 -6.847 -0.324 1.00 93.62 78 GLU A CA 1
ATOM 598 C C . GLU A 1 78 ? -11.261 -5.957 -1.371 1.00 93.62 78 GLU A C 1
ATOM 600 O O . GLU A 1 78 ? -11.953 -5.223 -2.084 1.00 93.62 78 GLU A O 1
ATOM 605 N N . VAL A 1 79 ? -9.934 -6.013 -1.471 1.00 96.00 79 VAL A N 1
ATOM 606 C CA . VAL A 1 79 ? -9.146 -5.157 -2.366 1.00 96.00 79 VAL A CA 1
ATOM 607 C C . VAL A 1 79 ? -8.136 -5.965 -3.173 1.00 96.00 79 VAL A C 1
ATOM 609 O O . VAL A 1 79 ? -7.552 -6.938 -2.691 1.00 96.00 79 VAL A O 1
ATOM 612 N N . GLY A 1 80 ? -7.902 -5.533 -4.409 1.00 96.31 80 GLY A N 1
ATOM 613 C CA . GLY A 1 80 ? -6.720 -5.932 -5.160 1.00 96.31 80 GLY A CA 1
ATOM 614 C C . GLY A 1 80 ? -5.487 -5.237 -4.588 1.00 96.31 80 GLY A C 1
ATOM 615 O O . GLY A 1 80 ? -5.539 -4.051 -4.260 1.00 96.31 80 GLY A O 1
ATOM 616 N N . VAL A 1 81 ? -4.371 -5.952 -4.484 1.00 96.19 81 VAL A N 1
ATOM 617 C CA . VAL A 1 81 ? -3.087 -5.398 -4.047 1.00 96.19 81 VAL A CA 1
ATOM 618 C C . VAL A 1 81 ? -2.000 -5.739 -5.048 1.00 96.19 81 VAL A C 1
ATOM 620 O O . VAL A 1 81 ? -1.851 -6.889 -5.458 1.00 96.19 81 VAL A O 1
ATOM 623 N N . ASN A 1 82 ? -1.210 -4.732 -5.416 1.00 94.38 82 ASN A N 1
ATOM 624 C CA . ASN A 1 82 ? -0.044 -4.909 -6.270 1.00 94.38 82 ASN A CA 1
ATOM 625 C C . ASN A 1 82 ? 1.236 -4.440 -5.563 1.00 94.38 82 ASN A C 1
ATOM 627 O O . ASN A 1 82 ? 1.314 -3.315 -5.067 1.00 94.38 82 ASN A O 1
ATOM 631 N N . PHE A 1 83 ? 2.253 -5.305 -5.569 1.00 92.69 83 PHE A N 1
ATOM 632 C CA . PHE A 1 83 ? 3.566 -5.065 -4.961 1.00 92.69 83 PHE A CA 1
ATOM 633 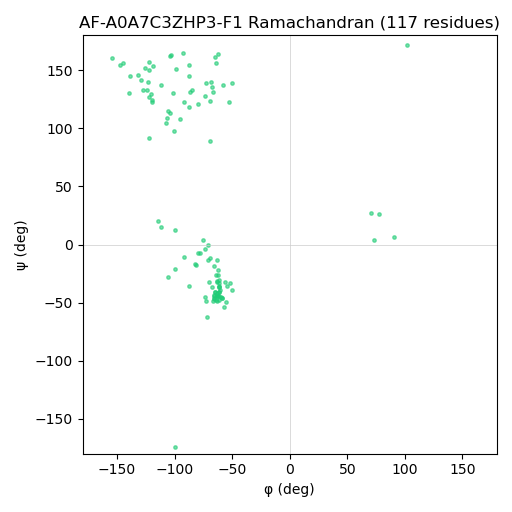C C . PHE A 1 83 ? 4.706 -4.994 -5.989 1.00 92.69 83 PHE A C 1
ATOM 635 O O . PHE A 1 83 ? 5.870 -5.148 -5.628 1.00 92.69 83 PHE A O 1
ATOM 642 N N . ILE A 1 84 ? 4.405 -4.740 -7.272 1.00 91.12 84 ILE A N 1
ATOM 643 C CA . ILE A 1 84 ? 5.444 -4.616 -8.314 1.00 91.12 84 ILE A CA 1
ATOM 644 C C . ILE A 1 84 ? 6.391 -3.440 -8.034 1.00 91.12 84 ILE A C 1
ATOM 646 O O . ILE A 1 84 ? 7.538 -3.439 -8.471 1.00 91.12 84 ILE A O 1
ATOM 650 N N . SER A 1 85 ? 5.895 -2.430 -7.317 1.00 90.31 85 SER A N 1
ATOM 651 C CA . SER A 1 85 ? 6.636 -1.256 -6.876 1.00 90.31 85 SER A CA 1
ATOM 652 C C . SER A 1 85 ? 6.572 -1.137 -5.357 1.00 90.31 85 SER A C 1
ATOM 654 O O . SER A 1 85 ? 5.651 -1.653 -4.722 1.00 90.31 85 SER A O 1
ATOM 656 N N . GLY A 1 86 ? 7.550 -0.444 -4.781 1.00 89.62 86 GLY A N 1
ATOM 657 C CA . GLY A 1 86 ? 7.751 -0.348 -3.338 1.00 89.62 86 GLY A CA 1
ATOM 658 C C . GLY A 1 86 ? 8.868 -1.255 -2.828 1.00 89.62 86 GLY A C 1
ATOM 659 O O . GLY A 1 86 ? 9.441 -2.068 -3.552 1.00 89.62 86 GLY A O 1
ATOM 660 N N . SER A 1 87 ? 9.196 -1.064 -1.562 1.00 91.06 87 SER A N 1
ATOM 661 C CA . SER A 1 87 ? 10.208 -1.778 -0.797 1.00 91.06 87 SER A CA 1
ATOM 662 C C . SER A 1 87 ? 9.565 -2.793 0.145 1.00 91.06 87 SER A C 1
ATOM 664 O O . SER A 1 87 ? 8.398 -2.671 0.511 1.00 91.06 87 SER A O 1
ATOM 666 N N . GLY A 1 88 ? 10.355 -3.750 0.641 1.00 92.81 88 GLY A N 1
ATOM 667 C CA . GLY A 1 88 ? 9.861 -4.732 1.611 1.00 92.81 88 GLY A CA 1
ATOM 668 C C . GLY A 1 88 ? 9.264 -4.097 2.875 1.00 92.81 88 GLY A C 1
ATOM 669 O O . GLY A 1 88 ? 8.287 -4.612 3.411 1.00 92.81 88 GLY A O 1
ATOM 670 N N . LYS A 1 89 ? 9.785 -2.942 3.319 1.00 93.62 89 LYS A N 1
ATOM 671 C CA . LYS A 1 89 ? 9.226 -2.193 4.457 1.00 93.62 89 LYS A CA 1
ATOM 672 C C . LYS A 1 89 ? 7.829 -1.648 4.148 1.00 93.62 89 LYS A C 1
ATOM 674 O O . LYS A 1 89 ? 6.922 -1.786 4.963 1.00 93.62 89 LYS A O 1
ATOM 679 N N . GLU A 1 90 ? 7.663 -1.047 2.975 1.00 93.56 90 GLU A N 1
ATOM 680 C CA . GLU A 1 90 ? 6.390 -0.502 2.492 1.00 93.56 90 GLU A CA 1
ATOM 681 C C . GLU A 1 90 ? 5.344 -1.608 2.310 1.00 93.56 90 GLU A C 1
ATOM 683 O O . GLU A 1 90 ? 4.234 -1.507 2.836 1.00 93.56 90 GLU A O 1
ATOM 688 N N . HIS A 1 91 ? 5.718 -2.702 1.640 1.00 94.69 91 HIS A N 1
ATOM 689 C CA . HIS A 1 91 ? 4.845 -3.862 1.441 1.00 94.69 91 HIS A CA 1
ATOM 690 C C . HIS A 1 91 ? 4.386 -4.453 2.769 1.00 94.69 91 HIS A C 1
ATOM 692 O O . HIS A 1 91 ? 3.196 -4.705 2.955 1.00 94.69 91 HIS A O 1
ATOM 698 N N . MET A 1 92 ? 5.316 -4.620 3.713 1.00 96.31 92 MET A N 1
ATOM 699 C CA . MET A 1 92 ? 5.009 -5.165 5.030 1.00 96.31 92 MET A CA 1
ATOM 700 C C . MET A 1 92 ? 4.073 -4.245 5.822 1.00 96.31 92 MET A C 1
ATOM 702 O O . MET A 1 92 ? 3.134 -4.737 6.446 1.00 96.31 92 MET A O 1
ATOM 706 N N . ALA A 1 93 ? 4.272 -2.925 5.757 1.00 96.88 93 ALA A N 1
ATOM 707 C CA . ALA A 1 93 ? 3.398 -1.961 6.423 1.00 96.88 93 ALA A CA 1
ATOM 708 C C . ALA A 1 93 ? 1.973 -1.956 5.840 1.00 96.88 93 ALA A C 1
ATOM 710 O O . ALA A 1 93 ? 1.000 -1.978 6.595 1.00 96.88 93 ALA A O 1
ATOM 711 N N . LEU A 1 94 ? 1.829 -1.978 4.511 1.00 96.62 94 LEU A N 1
ATOM 712 C CA . LEU A 1 94 ? 0.513 -2.037 3.865 1.00 96.62 94 LEU A CA 1
ATOM 713 C C . LEU A 1 94 ? -0.208 -3.350 4.160 1.00 96.62 94 LEU A C 1
ATOM 715 O O . LEU A 1 94 ? -1.377 -3.328 4.542 1.00 96.62 94 LEU A O 1
ATOM 719 N N . LEU A 1 95 ? 0.483 -4.484 4.033 1.00 97.12 95 LEU A N 1
ATOM 720 C CA . LEU A 1 95 ? -0.106 -5.784 4.341 1.00 97.12 95 LEU A CA 1
ATOM 721 C C . LEU A 1 95 ? -0.579 -5.834 5.801 1.00 97.12 95 LEU A C 1
ATOM 723 O O . LEU A 1 95 ? -1.714 -6.226 6.068 1.00 97.12 95 LEU A O 1
ATOM 727 N N . ALA A 1 96 ? 0.249 -5.370 6.741 1.00 97.44 96 ALA A N 1
ATOM 728 C CA . ALA A 1 96 ? -0.118 -5.302 8.151 1.00 97.44 96 ALA A CA 1
ATOM 729 C C . ALA A 1 96 ? -1.332 -4.390 8.399 1.00 97.44 96 ALA A C 1
ATOM 731 O O . ALA A 1 96 ? -2.202 -4.746 9.195 1.00 97.44 96 ALA A O 1
ATOM 732 N N . ALA A 1 97 ? -1.415 -3.240 7.724 1.00 97.38 97 ALA A N 1
ATOM 733 C CA . ALA A 1 97 ? -2.541 -2.316 7.848 1.00 97.38 97 ALA A CA 1
ATOM 734 C C . ALA A 1 97 ? -3.852 -2.946 7.350 1.00 97.38 97 ALA A C 1
ATOM 736 O O . ALA A 1 97 ? -4.857 -2.909 8.059 1.00 97.38 97 ALA A O 1
ATOM 737 N N . LEU A 1 98 ? -3.837 -3.569 6.167 1.00 96.81 98 LEU A N 1
ATOM 738 C CA . LEU A 1 98 ? -5.009 -4.234 5.585 1.00 96.81 98 LEU A CA 1
ATOM 739 C C . LEU A 1 98 ? -5.498 -5.399 6.455 1.00 96.81 98 LEU A C 1
ATOM 741 O O . LEU A 1 98 ? -6.692 -5.489 6.744 1.00 96.81 98 LEU A O 1
ATOM 745 N N . LEU A 1 99 ? -4.577 -6.234 6.948 1.00 96.62 99 LEU A N 1
ATOM 746 C CA . LEU A 1 99 ? -4.910 -7.347 7.841 1.00 96.62 99 LEU A CA 1
ATOM 747 C C . LEU A 1 99 ? -5.510 -6.865 9.168 1.00 96.62 99 LEU A C 1
ATOM 749 O O . LEU A 1 99 ? -6.500 -7.427 9.631 1.00 96.62 99 LEU A O 1
ATOM 753 N N . LYS A 1 100 ? -4.964 -5.798 9.767 1.00 96.62 100 LYS A N 1
ATOM 754 C CA . LYS A 1 100 ? -5.510 -5.196 10.998 1.00 96.62 100 LYS A CA 1
ATOM 755 C C . LYS A 1 100 ? -6.912 -4.621 10.812 1.00 96.62 100 LYS A C 1
ATOM 757 O O . LYS A 1 100 ? -7.701 -4.648 11.751 1.00 96.62 100 LYS A O 1
ATOM 762 N N . MET A 1 101 ? -7.217 -4.111 9.620 1.00 96.50 101 MET A N 1
ATOM 763 C CA . MET A 1 101 ? -8.556 -3.632 9.268 1.00 96.50 101 MET A CA 1
ATOM 764 C C . MET A 1 101 ? -9.537 -4.769 8.936 1.00 96.50 101 MET A C 1
ATOM 766 O O . MET A 1 101 ? -10.723 -4.499 8.767 1.00 96.50 101 MET A O 1
ATOM 770 N N . GLY A 1 102 ? -9.074 -6.022 8.842 1.00 95.94 102 GLY A N 1
ATOM 771 C CA . GLY A 1 102 ? -9.908 -7.163 8.457 1.00 95.94 102 GLY A CA 1
ATOM 772 C C . GLY A 1 102 ? -10.315 -7.149 6.981 1.00 95.94 102 GLY A C 1
ATOM 773 O O . GLY A 1 102 ? -11.376 -7.664 6.637 1.00 95.94 102 GLY A O 1
ATOM 774 N N . ILE A 1 103 ? -9.503 -6.535 6.118 1.00 96.56 103 ILE A N 1
ATOM 775 C CA . ILE A 1 103 ? -9.772 -6.428 4.681 1.00 96.56 103 ILE A CA 1
ATOM 776 C C . ILE A 1 103 ? -9.232 -7.669 3.961 1.00 96.56 103 ILE A C 1
ATOM 778 O O . ILE A 1 103 ? -8.079 -8.056 4.154 1.00 96.56 103 ILE A O 1
ATOM 782 N N . GLY A 1 104 ? -10.059 -8.274 3.106 1.00 95.50 104 GLY A N 1
ATOM 783 C CA . GLY A 1 104 ? -9.658 -9.342 2.192 1.00 95.50 104 GLY A CA 1
ATOM 784 C C . GLY A 1 104 ? -8.711 -8.827 1.106 1.00 95.50 104 GLY A C 1
ATOM 785 O O . GLY A 1 104 ? -8.896 -7.731 0.578 1.00 95.50 104 GLY A O 1
ATOM 786 N N . ILE A 1 105 ? -7.688 -9.608 0.765 1.00 95.81 105 ILE A N 1
ATOM 787 C CA . ILE A 1 105 ? -6.627 -9.193 -0.158 1.00 95.81 105 ILE A CA 1
ATOM 788 C C . ILE A 1 105 ? -6.534 -10.188 -1.305 1.00 95.81 105 ILE A C 1
ATOM 790 O O . ILE A 1 105 ? -6.454 -11.392 -1.069 1.00 95.81 105 ILE A O 1
ATOM 794 N N . ARG A 1 106 ? -6.469 -9.669 -2.531 1.00 94.81 106 ARG A N 1
ATOM 795 C CA . ARG A 1 106 ? -6.135 -10.437 -3.733 1.00 94.81 106 ARG A CA 1
ATOM 796 C C . ARG A 1 106 ? -4.885 -9.872 -4.369 1.00 94.81 106 ARG A C 1
ATOM 798 O O . ARG A 1 106 ? -4.844 -8.688 -4.707 1.00 94.81 106 ARG A O 1
ATOM 805 N N . PHE A 1 107 ? -3.858 -10.696 -4.530 1.00 95.00 107 PHE A N 1
ATOM 806 C CA . PHE A 1 107 ? -2.650 -10.257 -5.212 1.00 95.00 107 PHE A CA 1
ATOM 807 C C . PHE A 1 107 ? -2.918 -10.164 -6.701 1.00 95.00 107 PHE A C 1
ATOM 809 O O . PHE A 1 107 ? -3.401 -11.111 -7.310 1.00 95.00 107 PHE A O 1
ATOM 816 N N . VAL A 1 108 ? -2.606 -9.014 -7.286 1.00 94.06 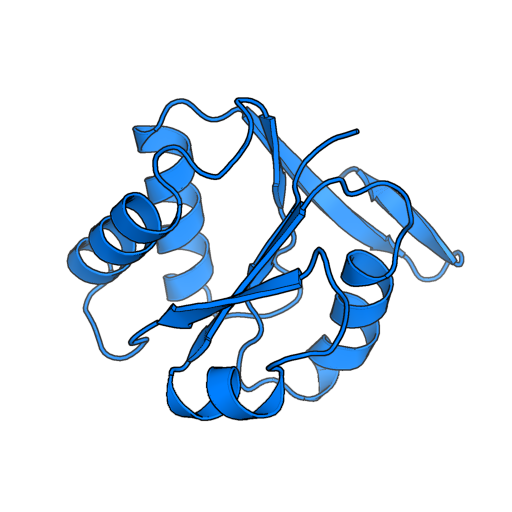108 VAL A N 1
ATOM 817 C CA . VAL A 1 108 ? -2.818 -8.781 -8.711 1.00 94.06 108 VAL A CA 1
ATOM 818 C C . VAL A 1 108 ? -1.561 -8.247 -9.361 1.00 94.06 108 VAL A C 1
ATOM 820 O O . VAL A 1 108 ? -0.849 -7.417 -8.794 1.00 94.06 108 VAL A O 1
ATOM 823 N N . ALA A 1 109 ? -1.291 -8.699 -10.577 1.00 90.88 109 ALA A N 1
ATOM 824 C CA . ALA A 1 109 ? -0.176 -8.235 -11.386 1.00 90.88 109 ALA A CA 1
ATOM 825 C C . ALA A 1 109 ? -0.562 -8.199 -12.864 1.00 90.88 109 ALA A C 1
ATOM 827 O O . ALA A 1 109 ? -1.475 -8.891 -13.307 1.00 90.88 109 ALA A O 1
ATOM 828 N N . HIS A 1 110 ? 0.139 -7.372 -13.636 1.00 87.06 110 HIS A N 1
ATOM 829 C CA . HIS A 1 110 ? 0.039 -7.396 -15.088 1.00 87.06 110 HIS A CA 1
ATOM 830 C C . HIS A 1 110 ? 1.110 -8.339 -15.639 1.00 87.06 110 HIS A C 1
ATOM 832 O O . HIS A 1 110 ? 2.299 -8.116 -15.402 1.00 87.06 110 HIS A O 1
ATOM 838 N N . THR A 1 111 ? 0.713 -9.362 -16.394 1.00 82.38 111 THR A N 1
ATOM 839 C CA . THR A 1 111 ? 1.654 -10.337 -16.968 1.00 82.38 111 THR A CA 1
ATOM 840 C C . THR A 1 111 ? 2.099 -9.959 -18.376 1.00 82.38 111 THR A C 1
ATOM 842 O O . THR A 1 111 ? 1.504 -9.109 -19.042 1.00 82.38 111 THR A O 1
ATOM 845 N N . GLU A 1 112 ? 3.172 -10.588 -18.854 1.00 72.81 112 GLU A N 1
ATOM 846 C CA . GLU A 1 112 ? 3.679 -10.386 -20.220 1.00 72.81 112 GLU A CA 1
ATOM 847 C C . GLU A 1 112 ? 2.670 -10.820 -21.294 1.00 72.81 112 GLU A C 1
ATOM 849 O O . GLU A 1 112 ? 2.693 -10.297 -22.404 1.00 72.81 112 GLU A O 1
ATOM 854 N N . GLN A 1 113 ? 1.722 -11.696 -20.942 1.00 69.00 113 GLN A N 1
ATOM 855 C CA . GLN A 1 113 ? 0.628 -12.138 -21.813 1.00 69.00 113 GLN A CA 1
ATOM 856 C C . GLN A 1 113 ? -0.484 -11.083 -21.991 1.00 69.00 113 GLN A C 1
ATOM 858 O O . GLN A 1 113 ? -1.473 -11.340 -22.673 1.00 69.00 113 GLN A O 1
ATOM 863 N N . GLY A 1 114 ? -0.313 -9.881 -21.428 1.00 68.06 114 GLY A N 1
ATOM 864 C CA . GLY A 1 114 ? -1.133 -8.706 -21.741 1.00 68.06 114 GLY A CA 1
ATOM 865 C C . GLY A 1 114 ? -2.369 -8.511 -20.864 1.00 68.06 114 GLY A C 1
ATOM 866 O O . GLY A 1 114 ? -3.168 -7.625 -21.156 1.00 68.06 114 GLY A O 1
ATOM 867 N N . GLY A 1 115 ? -2.542 -9.316 -19.812 1.00 79.62 115 GLY A N 1
ATOM 868 C CA . GLY A 1 115 ? -3.721 -9.278 -18.946 1.00 79.62 115 GLY A CA 1
ATOM 869 C C . GLY A 1 115 ? -3.411 -8.941 -17.489 1.00 79.62 115 GLY A C 1
ATOM 870 O O . GLY A 1 115 ? -2.326 -9.231 -16.978 1.00 79.62 115 GLY A O 1
ATOM 871 N N . LEU A 1 116 ? -4.405 -8.360 -16.809 1.00 85.69 116 LEU A N 1
ATOM 872 C CA . LEU A 1 116 ? -4.466 -8.342 -15.350 1.00 85.69 116 LEU A CA 1
ATOM 873 C C . LEU A 1 116 ? -4.736 -9.771 -14.861 1.00 85.69 116 LEU A C 1
ATOM 875 O O . LEU A 1 116 ? -5.736 -10.371 -15.253 1.00 85.69 116 LEU A O 1
ATOM 879 N N . GLN A 1 117 ? -3.867 -10.290 -1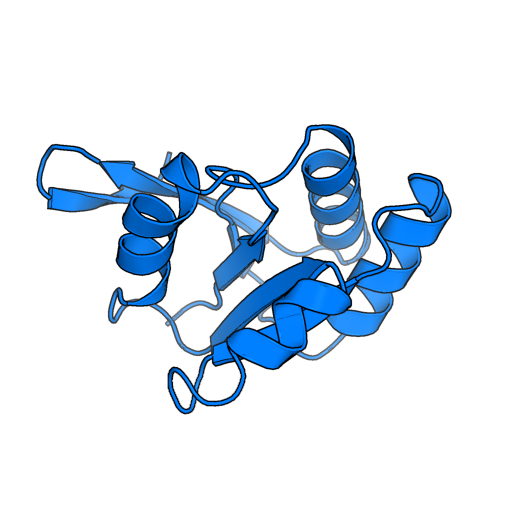4.001 1.00 88.31 117 GLN A N 1
ATOM 880 C CA . GLN A 1 117 ? -3.981 -11.622 -13.421 1.00 88.31 117 GLN A CA 1
ATOM 881 C C . GLN A 1 117 ? -3.985 -11.546 -11.894 1.00 88.31 117 GLN A C 1
ATOM 883 O O . GLN A 1 117 ? -3.234 -10.771 -11.301 1.00 88.31 117 GLN A O 1
ATOM 888 N N . GLU A 1 118 ? -4.830 -12.373 -11.285 1.00 87.75 118 GLU A N 1
ATOM 889 C CA . GLU A 1 118 ? -4.804 -12.684 -9.858 1.00 87.75 118 GLU A CA 1
ATOM 890 C C . GLU A 1 118 ? -3.800 -13.821 -9.603 1.00 87.75 118 GLU A C 1
ATOM 892 O O . GLU A 1 118 ? -3.766 -14.785 -10.376 1.00 87.75 118 GLU A O 1
ATOM 897 N N . LEU A 1 119 ? -2.945 -13.659 -8.590 1.00 87.12 119 LEU A N 1
ATOM 898 C CA . LEU A 1 119 ? -1.833 -14.563 -8.262 1.00 87.12 119 LEU A CA 1
ATOM 899 C C . LEU A 1 119 ? -2.193 -15.557 -7.156 1.00 87.12 119 LEU A C 1
ATOM 901 O O . LEU A 1 119 ? -2.832 -15.124 -6.171 1.00 87.12 119 LEU A O 1
#

Sequence (119 aa):
MADLVAFLSSGKGTWAPLMKVVESPSWNNVFLLAPTFFAQKFQNVKQNVHVIPIDDNKDIASLTLDIQNALQGKVSSEVGVNFISGSGKEHMALLAALLKMGIGIRFVAHTEQGGLQEL

Solvent-accessible surface area (backbone atoms only — not comparable to full-atom values): 6658 Å² total; per-residue (Å²): 120,36,26,35,43,32,43,51,48,91,58,71,86,29,47,66,54,47,49,58,49,70,70,42,86,65,48,61,39,35,40,37,38,15,42,51,87,53,28,71,79,56,66,80,82,47,98,48,52,45,64,41,62,39,66,81,86,51,55,58,70,60,38,14,51,52,50,32,67,74,42,64,93,73,62,58,69,43,30,37,36,36,74,81,27,60,48,75,64,55,52,50,19,50,52,52,23,38,55,75,70,66,36,44,79,40,46,38,48,57,49,96,89,75,43,83,40,78,111